Protein AF-A0A7Y2A7B6-F1 (afdb_monomer_lite)

Structure (mmCIF, N/CA/C/O backbone):
data_AF-A0A7Y2A7B6-F1
#
_entry.id   AF-A0A7Y2A7B6-F1
#
loop_
_atom_site.group_PDB
_atom_site.id
_atom_si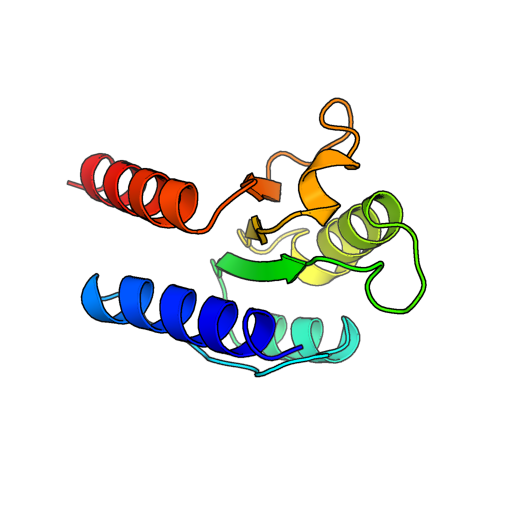te.type_symbol
_atom_site.label_atom_id
_atom_site.label_alt_id
_atom_site.label_comp_id
_atom_site.label_asym_id
_atom_site.label_entity_id
_atom_site.label_seq_id
_atom_site.pdbx_PDB_ins_code
_atom_site.Cartn_x
_atom_site.Cartn_y
_atom_site.Cartn_z
_atom_site.occupancy
_atom_site.B_iso_or_equiv
_atom_site.auth_seq_id
_atom_site.auth_comp_id
_atom_site.auth_asym_id
_atom_site.auth_atom_id
_atom_site.pdbx_PDB_model_num
ATOM 1 N N . ASN A 1 1 ? 10.871 -16.250 3.113 1.00 57.34 1 ASN A N 1
ATOM 2 C CA . ASN A 1 1 ? 9.592 -16.675 2.506 1.00 57.34 1 ASN A CA 1
ATOM 3 C C . ASN A 1 1 ? 8.672 -17.372 3.524 1.00 57.34 1 ASN A C 1
ATOM 5 O O . ASN A 1 1 ? 7.995 -18.316 3.173 1.00 57.34 1 ASN A O 1
ATOM 9 N N . GLU A 1 2 ? 8.613 -16.876 4.765 1.00 39.00 2 GLU A N 1
ATOM 10 C CA . GLU A 1 2 ? 7.596 -17.209 5.792 1.00 39.00 2 GLU A CA 1
ATOM 11 C C . GLU A 1 2 ? 7.290 -15.918 6.577 1.00 39.00 2 GLU A C 1
ATOM 13 O O . GLU A 1 2 ? 6.142 -15.519 6.732 1.00 39.00 2 GLU A O 1
ATOM 18 N N . GLU A 1 3 ? 8.339 -15.150 6.901 1.00 53.44 3 GLU A N 1
ATOM 19 C CA . GLU A 1 3 ? 8.251 -13.783 7.451 1.00 53.44 3 GLU A CA 1
ATOM 20 C C . GLU A 1 3 ? 7.431 -12.806 6.580 1.00 53.44 3 GLU A C 1
ATOM 22 O O . GLU A 1 3 ? 6.834 -11.860 7.086 1.00 53.44 3 GLU A O 1
ATOM 27 N N . HIS A 1 4 ? 7.356 -13.063 5.271 1.00 59.44 4 HIS A N 1
ATOM 28 C CA . HIS A 1 4 ? 6.579 -12.275 4.314 1.00 59.44 4 HIS A CA 1
ATOM 29 C C . HIS A 1 4 ? 5.071 -12.371 4.514 1.00 59.44 4 HIS A C 1
ATOM 31 O O . HIS A 1 4 ? 4.372 -11.357 4.512 1.00 59.44 4 HIS A O 1
ATOM 37 N N . GLU A 1 5 ? 4.578 -13.597 4.667 1.00 60.84 5 GLU A N 1
ATOM 38 C CA . GLU A 1 5 ? 3.149 -13.864 4.804 1.00 60.84 5 GLU A CA 1
ATOM 39 C C . GLU A 1 5 ? 2.673 -13.453 6.196 1.00 60.84 5 GLU A C 1
ATOM 41 O O . GLU A 1 5 ? 1.619 -12.833 6.334 1.00 60.84 5 GLU A O 1
ATOM 46 N N . ILE A 1 6 ? 3.508 -13.676 7.217 1.00 70.19 6 ILE A N 1
ATOM 47 C CA . ILE A 1 6 ? 3.265 -13.180 8.576 1.00 70.19 6 ILE A CA 1
ATOM 48 C C . ILE A 1 6 ? 3.210 -11.649 8.588 1.00 70.19 6 ILE A C 1
ATOM 50 O O . ILE A 1 6 ? 2.333 -11.083 9.237 1.00 70.19 6 ILE A O 1
ATOM 54 N N . GLY A 1 7 ? 4.089 -10.966 7.848 1.00 67.94 7 GLY A N 1
ATOM 55 C CA . GLY A 1 7 ? 4.100 -9.504 7.791 1.00 67.94 7 GLY A CA 1
ATOM 56 C C . GLY A 1 7 ? 2.825 -8.903 7.191 1.00 67.94 7 GLY A C 1
ATOM 57 O O . GLY A 1 7 ? 2.289 -7.934 7.729 1.00 67.94 7 GLY A O 1
ATOM 58 N N . HIS A 1 8 ? 2.296 -9.512 6.126 1.00 68.81 8 HIS A N 1
ATOM 59 C CA . HIS A 1 8 ? 1.006 -9.135 5.531 1.00 68.81 8 HIS A CA 1
ATOM 60 C C . HIS A 1 8 ? -0.165 -9.360 6.488 1.00 68.81 8 HIS A C 1
ATOM 62 O O . HIS A 1 8 ? -0.996 -8.469 6.675 1.00 68.81 8 HIS A O 1
ATOM 68 N N . LEU A 1 9 ? -0.222 -10.539 7.110 1.00 77.44 9 LEU A N 1
ATOM 69 C CA . LEU A 1 9 ? -1.291 -10.891 8.044 1.00 77.44 9 LEU A CA 1
ATOM 70 C C . LEU A 1 9 ? -1.259 -10.014 9.300 1.00 77.44 9 LEU A C 1
ATOM 72 O O . LEU A 1 9 ? -2.310 -9.581 9.765 1.00 77.44 9 LEU A O 1
ATOM 76 N N . TYR A 1 10 ? -0.068 -9.700 9.812 1.00 79.88 10 TYR A N 1
ATOM 77 C CA . TYR A 1 10 ? 0.109 -8.817 10.962 1.00 79.88 10 TYR A CA 1
ATOM 78 C C . TYR A 1 10 ? -0.325 -7.379 10.656 1.00 79.88 10 TYR A C 1
ATOM 80 O O . TYR A 1 10 ? -1.047 -6.779 11.451 1.00 79.88 10 TYR A O 1
ATOM 88 N N . ALA A 1 11 ? 0.050 -6.840 9.490 1.00 79.62 11 ALA A N 1
ATOM 89 C CA . ALA A 1 11 ? -0.397 -5.516 9.057 1.00 79.62 11 ALA A CA 1
ATOM 90 C C . ALA A 1 11 ? -1.929 -5.436 8.976 1.00 79.62 11 ALA A C 1
ATOM 92 O O . ALA A 1 11 ? -2.531 -4.504 9.506 1.00 79.62 11 ALA A O 1
ATOM 93 N N . ASN A 1 12 ? -2.562 -6.440 8.362 1.00 84.19 12 ASN A N 1
ATOM 94 C CA . ASN A 1 12 ? -4.018 -6.517 8.279 1.00 84.19 12 ASN A CA 1
ATOM 95 C C . ASN A 1 12 ? -4.667 -6.631 9.670 1.00 84.19 12 ASN A C 1
ATOM 97 O O . ASN A 1 12 ? -5.605 -5.902 9.984 1.00 84.19 12 ASN A O 1
ATOM 101 N N . TYR A 1 13 ? -4.131 -7.496 10.533 1.00 85.31 13 TYR A N 1
ATOM 102 C CA . TYR A 1 13 ? -4.617 -7.662 11.900 1.00 85.31 13 TYR A CA 1
ATOM 103 C C . TYR A 1 13 ? -4.579 -6.355 12.704 1.00 85.31 13 TYR A C 1
ATOM 105 O O . TYR A 1 13 ? -5.569 -6.017 13.352 1.00 85.31 13 TYR A O 1
ATOM 113 N N . GLU A 1 14 ? -3.482 -5.594 12.655 1.00 82.56 14 GLU A N 1
ATOM 114 C CA . GLU A 1 14 ? -3.395 -4.324 13.386 1.00 82.56 14 GLU A CA 1
ATOM 115 C C . GLU A 1 14 ? -4.388 -3.283 12.848 1.00 82.56 14 GLU A C 1
ATOM 117 O O . GLU A 1 14 ? -5.019 -2.579 13.635 1.00 82.56 14 GLU 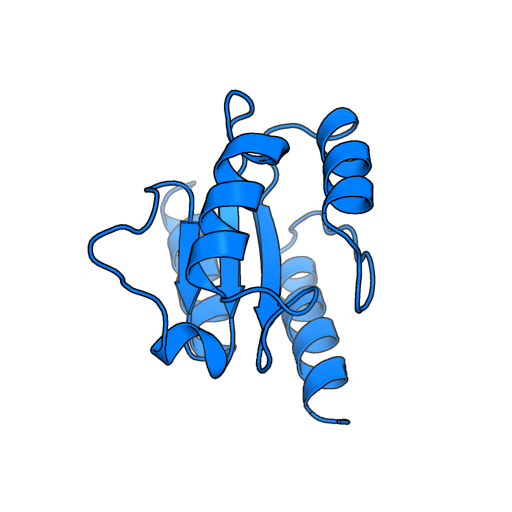A O 1
ATOM 122 N N . LEU A 1 15 ? -4.621 -3.226 11.534 1.00 85.12 15 LEU A N 1
ATOM 123 C CA . LEU A 1 15 ? -5.644 -2.348 10.949 1.00 85.12 15 LEU A CA 1
ATOM 124 C C . LEU A 1 15 ? -7.059 -2.731 11.412 1.00 85.12 15 LEU A C 1
ATOM 126 O O . LEU A 1 15 ? -7.807 -1.870 11.882 1.00 85.12 15 LEU A O 1
ATOM 130 N N . LEU A 1 16 ? -7.399 -4.021 11.362 1.00 85.94 16 LEU A N 1
ATOM 131 C CA . LEU A 1 16 ? -8.687 -4.544 11.833 1.00 85.94 16 LEU A CA 1
ATOM 132 C C . LEU A 1 16 ? -8.903 -4.264 13.322 1.00 85.94 16 LEU A C 1
ATOM 134 O O . LEU A 1 16 ? -9.961 -3.786 13.728 1.00 85.94 16 LEU A O 1
ATOM 138 N N . LYS A 1 17 ? -7.882 -4.500 14.148 1.00 83.81 17 LYS A N 1
ATOM 139 C CA . LYS A 1 17 ? -7.898 -4.209 15.590 1.00 83.81 17 LYS A CA 1
ATOM 140 C C . LYS A 1 17 ? -8.123 -2.725 15.877 1.00 83.81 17 LYS A C 1
ATOM 142 O O . LYS A 1 17 ? -8.702 -2.370 16.902 1.00 83.81 17 LYS A O 1
ATOM 147 N N . GLN A 1 18 ? -7.682 -1.850 14.979 1.00 81.62 18 GLN A N 1
ATOM 148 C CA . GLN A 1 18 ? -7.911 -0.412 15.063 1.00 81.62 18 GLN A CA 1
ATOM 149 C C . GLN A 1 18 ? -9.275 0.011 14.483 1.00 81.62 18 GLN A C 1
ATOM 151 O O . GLN A 1 18 ? -9.625 1.186 14.595 1.00 81.62 18 GLN A O 1
ATOM 156 N N . GLY A 1 19 ? -10.078 -0.912 13.954 1.00 83.31 19 GLY A N 1
ATOM 157 C CA . GLY A 1 19 ? -11.426 -0.647 13.449 1.00 83.31 19 GLY A CA 1
ATOM 158 C C . GLY A 1 19 ? -11.467 -0.097 12.025 1.00 83.31 19 GLY A C 1
ATOM 159 O O . GLY A 1 19 ? -12.482 0.479 11.643 1.00 83.31 19 GLY A O 1
ATOM 160 N N . TYR A 1 20 ? -10.382 -0.239 11.257 1.00 84.81 20 TYR A N 1
ATOM 161 C CA . TYR A 1 20 ? -10.410 0.034 9.820 1.00 84.81 20 TYR A CA 1
ATOM 162 C C . TYR A 1 20 ? -11.127 -1.101 9.086 1.00 84.81 20 TYR A C 1
ATOM 164 O O . TYR A 1 20 ? -10.953 -2.270 9.433 1.00 84.81 20 TYR A O 1
ATOM 172 N N . ASP A 1 21 ? -11.900 -0.751 8.059 1.00 84.69 21 ASP A N 1
ATOM 173 C CA . ASP A 1 21 ? -12.444 -1.720 7.110 1.00 84.69 21 ASP A CA 1
ATOM 174 C C . ASP A 1 21 ? -11.333 -2.122 6.132 1.00 84.69 21 ASP A C 1
ATOM 176 O O . ASP A 1 21 ? -10.780 -1.271 5.428 1.00 84.69 21 ASP A O 1
ATOM 180 N N . THR A 1 22 ? -10.933 -3.394 6.152 1.00 87.94 22 THR A N 1
ATOM 181 C CA . THR A 1 22 ? -9.814 -3.893 5.350 1.00 87.94 22 THR A CA 1
ATOM 182 C C . THR A 1 22 ? -10.271 -4.965 4.373 1.00 87.94 22 THR A C 1
ATOM 184 O O . THR A 1 22 ? -10.982 -5.909 4.716 1.00 87.94 22 THR A O 1
ATOM 187 N N . LEU A 1 23 ? -9.784 -4.859 3.136 1.00 87.06 23 LEU A N 1
ATOM 188 C CA . LEU A 1 23 ? -9.921 -5.898 2.126 1.00 87.06 23 LEU A CA 1
ATOM 189 C C . LEU A 1 23 ? -8.558 -6.551 1.894 1.00 87.06 23 LEU A C 1
ATOM 191 O O . LEU A 1 23 ? -7.666 -5.966 1.281 1.00 87.06 23 LEU A O 1
ATOM 195 N N . TYR A 1 24 ? -8.390 -7.776 2.390 1.00 85.94 24 TYR A N 1
ATOM 196 C CA . TYR A 1 24 ? -7.162 -8.535 2.171 1.00 85.94 24 TYR A CA 1
ATOM 197 C C . TYR A 1 24 ? -7.170 -9.191 0.794 1.00 85.94 24 TYR A C 1
ATOM 199 O O . TYR A 1 24 ? -7.922 -10.132 0.551 1.00 85.94 24 TYR A O 1
ATOM 207 N N . LEU A 1 25 ? -6.314 -8.699 -0.100 1.00 84.81 25 LEU A N 1
ATOM 208 C CA . LEU A 1 25 ? -6.232 -9.191 -1.476 1.00 84.81 25 LEU A CA 1
ATOM 209 C C . LEU A 1 25 ? -5.271 -10.378 -1.640 1.00 84.81 25 LEU A C 1
ATOM 211 O O . LEU A 1 25 ? -5.305 -11.036 -2.674 1.00 84.81 25 LEU A O 1
ATOM 215 N N . GLY A 1 26 ? -4.444 -10.678 -0.634 1.00 81.75 26 GLY A N 1
ATOM 216 C CA . GLY A 1 26 ? -3.414 -11.713 -0.716 1.00 81.75 26 GLY A CA 1
ATOM 217 C C . GLY A 1 26 ? -2.105 -11.229 -1.346 1.00 81.75 26 GLY A C 1
ATOM 218 O O . GLY A 1 26 ? -1.845 -10.031 -1.467 1.00 81.75 26 GLY A O 1
ATOM 219 N N . ASN A 1 27 ? -1.262 -12.187 -1.732 1.00 79.94 27 ASN A N 1
ATOM 220 C CA . ASN A 1 27 ? 0.075 -11.935 -2.266 1.00 79.94 27 ASN A CA 1
ATOM 221 C C . ASN A 1 27 ? 0.084 -11.882 -3.801 1.00 79.94 27 ASN A C 1
ATOM 223 O O . ASN A 1 27 ? -0.714 -12.543 -4.461 1.00 79.94 27 ASN A O 1
ATOM 227 N N . ASN A 1 28 ? 1.064 -11.165 -4.363 1.00 79.88 28 ASN A N 1
ATOM 228 C CA . ASN A 1 28 ? 1.363 -11.143 -5.801 1.00 79.88 28 ASN A CA 1
ATOM 229 C C . ASN A 1 28 ? 0.192 -10.679 -6.693 1.00 79.88 28 ASN A C 1
ATOM 231 O O . ASN A 1 28 ? -0.051 -11.227 -7.770 1.00 79.88 28 ASN A O 1
ATOM 235 N N . ILE A 1 29 ? -0.549 -9.671 -6.227 1.00 84.75 29 ILE A N 1
ATOM 236 C CA . ILE A 1 29 ? -1.664 -9.091 -6.975 1.00 84.75 29 ILE A CA 1
ATOM 237 C C . ILE A 1 29 ? -1.122 -8.109 -8.014 1.00 84.75 29 ILE A C 1
ATOM 239 O O . ILE A 1 29 ? -0.461 -7.143 -7.631 1.00 84.75 29 ILE A O 1
ATOM 243 N N . PRO A 1 30 ? -1.402 -8.321 -9.313 1.00 86.75 30 PRO A N 1
ATOM 244 C CA . PRO A 1 30 ? -0.915 -7.430 -10.352 1.00 86.75 30 PRO A CA 1
ATOM 245 C C . PRO A 1 30 ? -1.640 -6.080 -10.308 1.00 86.75 30 PRO A C 1
ATOM 247 O O . PRO A 1 30 ? -2.820 -6.009 -9.940 1.00 86.75 30 PRO A O 1
ATOM 250 N N . LEU A 1 31 ? -0.992 -5.021 -10.793 1.00 87.50 31 LEU A N 1
ATOM 251 C CA . LEU A 1 31 ? -1.535 -3.657 -10.882 1.00 87.50 31 LEU A CA 1
ATOM 252 C C . LEU A 1 31 ? -2.916 -3.614 -11.547 1.00 87.50 31 LEU A C 1
ATOM 254 O O . LEU A 1 31 ? -3.825 -2.928 -11.079 1.00 87.50 31 LEU A O 1
ATOM 258 N N . LYS A 1 32 ? -3.121 -4.419 -12.597 1.00 85.19 32 LYS A N 1
ATOM 259 C CA . LYS A 1 32 ? -4.418 -4.537 -13.282 1.00 85.19 32 LYS A CA 1
ATOM 260 C C . LYS A 1 32 ? -5.542 -5.005 -12.347 1.00 85.19 32 LYS A C 1
ATOM 262 O O . LYS A 1 32 ? -6.676 -4.555 -12.492 1.00 85.19 32 LYS A O 1
ATOM 267 N N . GLY A 1 33 ? -5.239 -5.901 -11.407 1.00 84.94 33 GLY A N 1
ATOM 268 C CA . GLY A 1 33 ? -6.187 -6.354 -10.389 1.00 84.94 33 GLY A CA 1
ATOM 269 C C . GLY A 1 33 ? -6.509 -5.247 -9.388 1.00 84.94 33 GLY A C 1
ATOM 270 O O . GLY A 1 33 ? -7.678 -5.000 -9.099 1.00 84.94 33 GLY A O 1
ATOM 271 N N . LEU A 1 34 ? -5.488 -4.511 -8.939 1.00 87.25 34 LEU A N 1
ATOM 272 C CA . LEU A 1 34 ? -5.652 -3.376 -8.022 1.00 87.25 34 LEU A CA 1
ATOM 273 C C . LEU A 1 34 ? -6.497 -2.257 -8.638 1.00 87.25 34 LEU A C 1
ATOM 275 O O . LEU A 1 34 ? -7.347 -1.683 -7.962 1.00 87.25 34 LEU A O 1
ATOM 279 N N . LYS A 1 35 ? -6.347 -2.009 -9.941 1.00 84.94 35 LYS A N 1
ATOM 280 C CA . LYS A 1 35 ? -7.187 -1.066 -10.687 1.00 84.94 35 LYS A CA 1
ATOM 281 C C . LYS A 1 35 ? -8.667 -1.449 -10.676 1.00 84.94 35 LYS A C 1
ATOM 283 O O . LYS A 1 35 ? -9.524 -0.576 -10.610 1.00 84.94 35 LYS A O 1
ATOM 288 N N . HIS A 1 36 ? -8.989 -2.740 -10.727 1.00 84.69 36 HIS A N 1
ATOM 289 C CA . HIS A 1 36 ? -10.381 -3.180 -10.641 1.00 84.69 36 HIS A CA 1
ATOM 290 C C . HIS A 1 36 ? -10.966 -2.943 -9.245 1.00 84.69 36 HIS A C 1
ATOM 292 O O . HIS A 1 36 ? -12.078 -2.436 -9.130 1.00 84.69 36 HIS A O 1
ATOM 298 N N . VAL A 1 37 ? -10.193 -3.237 -8.194 1.00 84.88 37 VAL A N 1
ATOM 299 C CA . VAL A 1 37 ? -10.582 -2.954 -6.802 1.00 84.88 37 VAL A CA 1
ATOM 300 C C . VAL A 1 37 ? -10.803 -1.457 -6.612 1.00 84.88 37 VAL A C 1
ATOM 302 O O . VAL A 1 37 ? -11.840 -1.043 -6.106 1.00 84.88 37 VAL A O 1
ATOM 305 N N . GLN A 1 38 ? -9.879 -0.638 -7.109 1.00 84.00 38 GLN A N 1
ATOM 306 C CA . GLN A 1 38 ? -9.994 0.814 -7.082 1.00 84.00 38 GLN A CA 1
ATOM 307 C C . GLN A 1 38 ? -11.324 1.299 -7.676 1.00 84.00 38 GLN A C 1
ATOM 309 O O . GLN A 1 38 ? -11.958 2.177 -7.111 1.00 84.00 38 GLN A O 1
ATOM 314 N N . GLN A 1 39 ? -11.794 0.736 -8.789 1.00 82.44 39 GLN A N 1
ATOM 315 C CA . GLN A 1 39 ? -13.055 1.170 -9.406 1.00 82.44 39 GLN A CA 1
ATOM 316 C C . GLN A 1 39 ? -14.294 0.935 -8.529 1.00 82.44 39 GLN A C 1
ATOM 318 O O . GLN A 1 39 ? -15.339 1.518 -8.804 1.00 82.44 39 GLN A O 1
ATOM 323 N N . GLN A 1 40 ? -14.200 0.064 -7.523 1.00 82.62 40 GLN A N 1
ATOM 324 C CA . GLN A 1 40 ? -15.297 -0.260 -6.610 1.00 82.62 40 GLN A CA 1
ATOM 325 C C . GLN A 1 40 ? -15.194 0.481 -5.265 1.00 82.62 40 GLN A C 1
ATOM 327 O O . GLN A 1 40 ? -16.161 0.484 -4.506 1.00 82.62 40 GLN A O 1
ATOM 332 N N . HIS A 1 41 ? -14.051 1.115 -4.971 1.00 80.19 41 HIS A N 1
ATOM 333 C CA . HIS A 1 41 ? -13.766 1.752 -3.683 1.00 80.19 41 HIS A CA 1
ATOM 334 C C . HIS A 1 41 ? -13.096 3.123 -3.872 1.00 80.19 41 HIS A C 1
ATOM 336 O O . HIS A 1 41 ? -12.118 3.260 -4.605 1.00 80.19 41 HIS A O 1
ATOM 342 N N . HIS A 1 42 ? -13.613 4.155 -3.205 1.00 75.19 42 HIS A N 1
ATOM 343 C CA . HIS A 1 42 ? -13.030 5.504 -3.210 1.00 75.19 42 HIS A CA 1
ATOM 344 C C . HIS A 1 42 ? -12.305 5.781 -1.886 1.00 75.19 42 HIS A C 1
ATOM 346 O O . HIS A 1 42 ? -12.570 5.095 -0.898 1.00 75.19 42 HIS A O 1
ATOM 352 N N . ASP A 1 43 ? -11.383 6.750 -1.872 1.00 80.50 43 ASP A N 1
ATOM 353 C CA . ASP A 1 43 ? -10.626 7.168 -0.678 1.00 80.50 43 ASP A CA 1
ATOM 354 C C . ASP A 1 43 ? -9.936 5.998 0.052 1.00 80.50 43 ASP A C 1
ATOM 356 O O . ASP A 1 43 ? -9.954 5.875 1.278 1.00 80.50 43 ASP A O 1
ATOM 360 N N . THR A 1 44 ? -9.340 5.089 -0.721 1.00 86.12 44 THR A N 1
ATOM 361 C CA . THR A 1 44 ? -8.751 3.844 -0.215 1.00 86.12 44 THR A CA 1
ATOM 362 C C . THR A 1 44 ? -7.234 3.955 -0.071 1.00 86.12 44 THR A C 1
ATOM 364 O O . THR A 1 44 ? -6.532 4.456 -0.954 1.00 86.12 44 THR A O 1
ATOM 367 N N . VAL A 1 45 ? -6.703 3.428 1.035 1.00 89.19 45 VAL A N 1
ATOM 368 C CA . VAL A 1 45 ? -5.258 3.281 1.249 1.00 89.19 45 VAL A CA 1
ATOM 369 C C . VAL A 1 45 ? -4.831 1.869 0.856 1.00 89.19 45 VAL A C 1
ATOM 371 O O . VAL A 1 45 ? -5.220 0.890 1.489 1.00 89.19 45 VAL A O 1
ATOM 374 N N . PHE A 1 46 ? -3.999 1.763 -0.174 1.00 90.75 46 PHE A N 1
ATOM 375 C CA . PHE A 1 46 ? -3.378 0.511 -0.591 1.00 90.75 46 PHE A CA 1
ATOM 376 C C . PHE A 1 46 ? -2.108 0.282 0.214 1.00 90.75 46 PHE A C 1
ATOM 378 O O . PHE A 1 46 ? -1.219 1.129 0.221 1.00 90.75 46 PHE A O 1
ATOM 385 N N . ILE A 1 47 ? -2.001 -0.869 0.871 1.00 89.12 47 ILE A N 1
ATOM 386 C CA . ILE A 1 47 ? -0.832 -1.226 1.678 1.00 89.12 47 ILE A CA 1
ATOM 387 C C . ILE A 1 47 ? -0.157 -2.433 1.035 1.00 89.12 47 ILE A C 1
ATOM 389 O O . ILE A 1 47 ? -0.804 -3.451 0.799 1.00 89.12 47 ILE A O 1
ATOM 393 N N . SER A 1 48 ? 1.141 -2.323 0.748 1.00 88.06 48 SER A N 1
ATOM 394 C CA . SER A 1 48 ? 1.920 -3.404 0.142 1.00 88.06 48 SER A CA 1
ATOM 395 C C . SER A 1 48 ? 3.247 -3.602 0.863 1.00 88.06 48 SER A C 1
ATOM 397 O O . SER A 1 48 ? 3.999 -2.651 1.076 1.00 88.06 48 SER A O 1
ATOM 399 N N . TYR A 1 49 ? 3.542 -4.851 1.228 1.00 86.25 49 TYR A N 1
ATOM 400 C CA . TYR A 1 49 ? 4.832 -5.230 1.801 1.00 86.25 49 TYR A CA 1
ATOM 401 C C . TYR A 1 49 ? 5.765 -5.755 0.704 1.00 86.25 49 TYR A C 1
ATOM 403 O O . TYR A 1 49 ? 5.494 -6.798 0.104 1.00 86.25 49 TYR A O 1
ATOM 411 N N . ILE A 1 50 ? 6.868 -5.052 0.461 1.00 84.12 50 ILE A N 1
ATOM 412 C CA . ILE A 1 50 ? 7.777 -5.260 -0.663 1.00 84.12 50 ILE A CA 1
ATOM 413 C C . ILE A 1 50 ? 9.196 -5.541 -0.151 1.00 84.12 50 ILE A C 1
ATOM 415 O O . ILE A 1 50 ? 9.805 -4.736 0.555 1.00 84.12 50 ILE A O 1
ATOM 419 N N . THR A 1 51 ? 9.764 -6.673 -0.564 1.00 82.25 51 THR A N 1
ATOM 420 C CA . THR A 1 51 ? 11.192 -7.008 -0.346 1.00 82.25 51 THR A CA 1
ATOM 421 C C . THR A 1 51 ? 11.951 -7.307 -1.629 1.00 82.25 51 THR A C 1
ATOM 423 O O . THR A 1 51 ? 13.177 -7.343 -1.622 1.00 82.25 51 THR A O 1
ATOM 426 N N . MET A 1 52 ? 11.237 -7.492 -2.735 1.00 85.06 52 MET A N 1
ATOM 427 C CA . MET A 1 52 ? 11.785 -7.715 -4.065 1.00 85.06 52 MET A CA 1
ATOM 428 C C . MET A 1 52 ? 11.050 -6.824 -5.056 1.00 85.06 52 MET A C 1
ATOM 430 O O . MET A 1 52 ? 9.978 -6.308 -4.749 1.00 85.06 52 MET A O 1
ATOM 434 N N . ASP A 1 53 ? 11.640 -6.642 -6.231 1.00 85.19 53 ASP A N 1
ATOM 435 C CA . ASP A 1 53 ? 11.053 -5.835 -7.295 1.00 85.19 53 ASP A CA 1
ATOM 436 C C . ASP A 1 53 ? 9.697 -6.425 -7.741 1.00 85.19 53 ASP A C 1
ATOM 438 O O . ASP A 1 53 ? 9.649 -7.574 -8.202 1.00 85.19 53 ASP A O 1
ATOM 442 N N . PRO A 1 54 ? 8.581 -5.691 -7.555 1.00 82.81 54 PRO A N 1
ATOM 443 C CA . PRO A 1 54 ? 7.255 -6.162 -7.939 1.00 82.81 54 PRO A CA 1
ATOM 444 C C . PRO A 1 54 ? 7.158 -6.237 -9.462 1.00 82.81 54 PRO A C 1
ATOM 446 O O . PRO A 1 54 ? 7.726 -5.405 -10.157 1.00 82.81 54 PRO A O 1
ATOM 449 N N . GLU A 1 55 ? 6.463 -7.245 -9.991 1.00 83.19 55 GLU A N 1
AT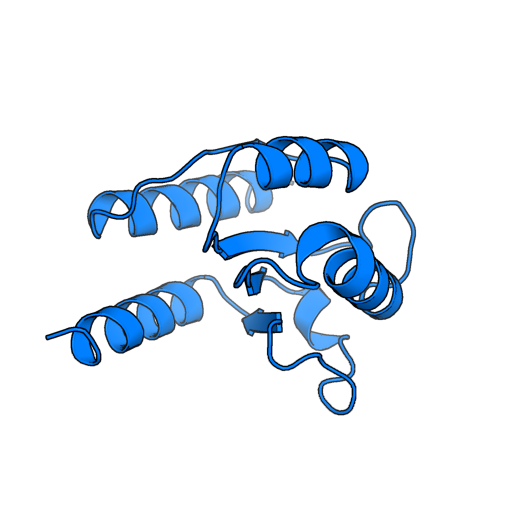OM 450 C CA . GLU A 1 55 ? 6.270 -7.444 -11.442 1.00 83.19 55 GLU A CA 1
ATOM 451 C C . GLU A 1 55 ? 7.567 -7.418 -12.289 1.00 83.19 55 GLU A C 1
ATOM 453 O O . GLU A 1 55 ? 7.525 -7.210 -13.499 1.00 83.19 55 GLU A O 1
ATOM 458 N N . GLY A 1 56 ? 8.736 -7.649 -11.675 1.00 84.12 56 GLY A N 1
ATOM 459 C CA . GLY A 1 56 ? 10.032 -7.594 -12.359 1.00 84.12 56 GLY A CA 1
ATOM 460 C C . GLY A 1 56 ? 10.465 -6.189 -12.797 1.00 84.12 56 GLY A C 1
ATOM 461 O O . GLY A 1 56 ? 11.407 -6.069 -13.580 1.00 84.12 56 GLY A O 1
ATOM 462 N N . MET A 1 57 ? 9.804 -5.136 -12.310 1.00 87.62 57 MET A N 1
ATOM 463 C CA . MET A 1 57 ? 10.147 -3.740 -12.582 1.00 87.62 57 MET A CA 1
ATOM 464 C C . MET A 1 57 ? 10.787 -3.080 -11.360 1.00 87.62 57 MET A C 1
ATOM 466 O O . MET A 1 57 ? 10.483 -3.429 -10.221 1.00 87.62 57 MET A O 1
ATOM 470 N N . HIS A 1 58 ? 11.658 -2.096 -11.595 1.00 89.62 58 HIS A N 1
ATOM 471 C CA . HIS A 1 58 ? 12.270 -1.343 -10.505 1.00 89.62 58 HIS A CA 1
ATOM 472 C C . HIS A 1 58 ? 11.196 -0.663 -9.647 1.00 89.62 58 HIS A C 1
ATOM 474 O O . HIS A 1 58 ? 10.205 -0.143 -10.168 1.00 89.62 58 HIS A O 1
ATOM 480 N N . ILE A 1 59 ? 11.412 -0.631 -8.332 1.00 89.12 59 ILE A N 1
ATOM 481 C CA . ILE A 1 59 ? 10.434 -0.111 -7.372 1.00 89.12 59 ILE A CA 1
ATOM 482 C C . ILE A 1 59 ? 9.962 1.321 -7.681 1.00 89.12 59 ILE A C 1
ATOM 484 O O . ILE A 1 59 ? 8.772 1.611 -7.567 1.00 89.12 59 ILE A O 1
ATOM 488 N N . ASP A 1 60 ? 10.849 2.202 -8.147 1.00 90.06 60 ASP A N 1
ATOM 489 C CA . ASP A 1 60 ? 10.472 3.576 -8.515 1.00 90.06 60 ASP A CA 1
ATOM 490 C C . ASP A 1 60 ? 9.534 3.622 -9.729 1.00 90.06 60 ASP A C 1
ATOM 492 O O . ASP A 1 60 ? 8.614 4.442 -9.790 1.00 90.06 60 ASP A O 1
ATOM 496 N N . ASP A 1 61 ? 9.743 2.736 -10.704 1.00 90.69 61 ASP A N 1
ATOM 497 C CA . ASP A 1 61 ? 8.888 2.651 -11.887 1.00 90.69 61 ASP A CA 1
ATOM 498 C C . ASP A 1 61 ? 7.526 2.056 -11.522 1.00 90.69 61 ASP A C 1
ATOM 500 O O . ASP A 1 61 ? 6.494 2.489 -12.047 1.00 90.69 61 ASP A O 1
ATOM 504 N N . TYR A 1 62 ? 7.508 1.107 -10.580 1.00 91.25 62 TYR A N 1
ATOM 505 C CA . TYR A 1 62 ? 6.274 0.557 -10.028 1.00 91.25 62 TYR A CA 1
ATOM 506 C C . TYR A 1 62 ? 5.455 1.656 -9.356 1.00 91.25 62 TYR A C 1
ATOM 508 O O . TYR A 1 62 ? 4.271 1.802 -9.651 1.00 91.25 62 TYR A O 1
ATOM 516 N N . ILE A 1 63 ? 6.087 2.484 -8.520 1.00 90.75 63 ILE A N 1
ATOM 517 C CA . ILE A 1 63 ? 5.426 3.603 -7.837 1.00 90.75 63 ILE A CA 1
ATOM 518 C C . ILE A 1 63 ? 4.829 4.588 -8.841 1.00 90.75 63 ILE A C 1
ATOM 520 O O . ILE A 1 63 ? 3.668 4.966 -8.705 1.00 90.75 63 ILE A O 1
ATOM 524 N N . LYS A 1 64 ? 5.584 4.976 -9.875 1.00 90.12 64 LYS A N 1
ATOM 525 C CA . LYS A 1 64 ? 5.085 5.882 -10.924 1.00 90.12 64 LYS A CA 1
ATOM 526 C C . LYS A 1 64 ? 3.887 5.296 -11.665 1.00 90.12 64 LYS A C 1
ATOM 528 O O . LYS A 1 64 ? 2.936 6.015 -11.968 1.00 90.12 64 LYS A O 1
ATOM 533 N N . THR A 1 65 ? 3.933 4.001 -11.966 1.00 90.62 65 THR A N 1
ATOM 534 C CA . THR A 1 65 ? 2.843 3.308 -12.663 1.00 90.62 65 THR A CA 1
ATOM 535 C C . THR A 1 65 ? 1.614 3.203 -11.768 1.00 90.62 65 THR A C 1
ATOM 537 O O . THR A 1 65 ? 0.510 3.522 -12.205 1.00 90.62 65 THR A O 1
ATOM 540 N N . PHE A 1 66 ? 1.803 2.848 -10.497 1.00 90.94 66 PHE A N 1
ATOM 541 C CA . PHE A 1 66 ? 0.740 2.795 -9.501 1.00 90.94 66 PHE A CA 1
ATOM 542 C C . PHE A 1 66 ? 0.064 4.158 -9.335 1.00 90.94 66 PHE A C 1
ATOM 544 O O . PHE A 1 66 ? -1.161 4.257 -9.403 1.00 90.94 66 PHE A O 1
ATOM 551 N N . ASP A 1 67 ? 0.849 5.221 -9.155 1.00 88.75 67 ASP A N 1
ATOM 552 C CA . ASP A 1 67 ? 0.316 6.567 -8.956 1.00 88.75 67 ASP A CA 1
ATOM 553 C C . ASP A 1 67 ? -0.520 7.016 -10.165 1.00 88.75 67 ASP A C 1
ATOM 555 O O . ASP A 1 67 ? -1.667 7.447 -10.030 1.00 88.75 67 ASP A O 1
ATOM 559 N N . LYS A 1 68 ? 0.002 6.794 -11.374 1.00 88.12 68 LYS A N 1
ATOM 560 C CA . LYS A 1 68 ? -0.687 7.123 -12.624 1.00 88.12 68 LYS A CA 1
ATOM 561 C C . LYS A 1 68 ? -1.967 6.313 -12.846 1.00 88.12 68 LYS A C 1
ATOM 563 O O . LYS A 1 68 ? -2.938 6.848 -13.375 1.00 88.12 68 LYS A O 1
ATOM 568 N N . GLU A 1 69 ? -1.968 5.022 -12.525 1.00 86.56 69 GLU A N 1
ATOM 569 C CA . GLU A 1 69 ? -3.075 4.128 -12.884 1.00 86.56 69 GLU A CA 1
ATOM 570 C C . GLU A 1 69 ? -4.144 3.958 -11.803 1.00 86.56 69 GLU A C 1
ATOM 572 O O . GLU A 1 69 ? -5.276 3.605 -12.146 1.00 86.56 69 GLU A O 1
ATOM 577 N N . ILE A 1 70 ? -3.796 4.168 -10.530 1.00 86.06 70 ILE A N 1
ATOM 578 C CA . ILE A 1 70 ? -4.633 3.814 -9.371 1.00 86.06 70 ILE A CA 1
ATOM 579 C C . ILE A 1 70 ? -4.894 5.026 -8.465 1.00 86.06 70 ILE A C 1
ATOM 581 O O . ILE A 1 70 ? -5.983 5.144 -7.894 1.00 86.06 70 ILE A O 1
ATOM 585 N N . VAL A 1 71 ? -3.923 5.932 -8.320 1.00 81.50 71 VAL A N 1
ATOM 586 C CA . VAL A 1 71 ? -4.051 7.091 -7.421 1.00 81.50 71 VAL A CA 1
ATOM 587 C C . VAL A 1 71 ? -4.677 8.296 -8.109 1.00 81.50 71 VAL A C 1
ATOM 589 O O . VAL A 1 71 ? -5.546 8.941 -7.514 1.00 81.50 71 VAL A O 1
ATOM 592 N N . GLN A 1 72 ? -4.248 8.618 -9.335 1.00 71.69 72 GLN A N 1
ATOM 593 C CA . GLN A 1 72 ? -4.691 9.829 -10.024 1.00 71.69 72 GLN A CA 1
ATOM 594 C C . GLN A 1 72 ? -6.225 9.936 -10.044 1.00 71.69 72 GLN A C 1
ATOM 596 O O . GLN A 1 72 ? -6.913 9.153 -10.696 1.00 71.69 72 GLN A O 1
ATOM 601 N N . ASN A 1 73 ? -6.717 10.987 -9.374 1.00 61.56 73 ASN A N 1
ATOM 602 C CA . ASN A 1 73 ? -8.099 11.489 -9.323 1.00 61.56 73 ASN A CA 1
ATOM 603 C C . ASN A 1 73 ? -9.054 10.913 -8.265 1.00 61.56 73 ASN A C 1
ATOM 605 O O . ASN A 1 73 ? -10.181 11.396 -8.207 1.00 61.56 73 ASN A O 1
ATOM 609 N N . ASN A 1 74 ? -8.637 9.977 -7.400 1.00 67.62 74 ASN A N 1
ATOM 610 C CA . ASN A 1 74 ? -9.596 9.261 -6.533 1.00 67.62 74 ASN A CA 1
ATOM 611 C C . ASN A 1 74 ? -9.304 9.319 -5.022 1.00 67.62 74 ASN A C 1
ATOM 613 O O . ASN A 1 74 ? -9.851 8.516 -4.273 1.00 67.62 74 ASN A O 1
ATOM 617 N N . GLY A 1 75 ? -8.426 10.227 -4.574 1.00 75.06 75 GLY A N 1
ATOM 618 C CA . GLY A 1 75 ? -8.105 10.394 -3.145 1.00 75.06 75 GLY A CA 1
ATOM 619 C C . GLY A 1 75 ? -7.324 9.228 -2.521 1.00 75.06 75 GLY A C 1
ATOM 620 O O . GLY A 1 75 ? -7.036 9.239 -1.327 1.00 75.06 75 GLY A O 1
ATOM 621 N N . ASN A 1 76 ? -6.953 8.232 -3.328 1.00 86.31 76 ASN A N 1
ATOM 622 C CA . ASN A 1 76 ? -6.264 7.036 -2.866 1.00 86.31 76 ASN A CA 1
ATOM 623 C C . ASN A 1 76 ? -4.825 7.334 -2.437 1.00 86.31 76 ASN A C 1
ATOM 625 O O . ASN A 1 76 ? -4.179 8.257 -2.934 1.00 86.31 76 ASN A O 1
ATOM 629 N N . ALA A 1 77 ? -4.294 6.491 -1.560 1.00 89.69 77 ALA A N 1
ATOM 630 C CA . ALA A 1 77 ? -2.898 6.542 -1.143 1.00 89.69 77 ALA A CA 1
ATOM 631 C C . ALA A 1 77 ? -2.240 5.168 -1.274 1.00 89.69 77 ALA A C 1
ATOM 633 O O . ALA A 1 77 ? -2.912 4.140 -1.196 1.00 89.69 77 ALA A O 1
ATOM 634 N N . LEU A 1 78 ? -0.919 5.150 -1.436 1.00 91.00 78 LEU A N 1
ATOM 635 C CA . LEU A 1 78 ? -0.117 3.927 -1.438 1.00 91.00 78 LEU A CA 1
ATOM 636 C C . LEU A 1 78 ? 0.866 3.953 -0.274 1.00 91.00 78 LEU A C 1
ATOM 638 O O . LEU A 1 78 ? 1.702 4.848 -0.194 1.00 91.00 78 LEU A O 1
ATOM 642 N N . TRP A 1 79 ? 0.814 2.962 0.607 1.00 91.56 79 TRP A N 1
ATOM 643 C CA . TRP A 1 79 ? 1.807 2.758 1.655 1.00 91.56 79 TRP A CA 1
ATOM 644 C C . TRP A 1 79 ? 2.632 1.515 1.340 1.00 91.56 79 TRP A C 1
ATOM 646 O O . TRP A 1 79 ? 2.123 0.393 1.296 1.00 91.56 79 TRP A O 1
ATOM 656 N N . LEU A 1 80 ? 3.922 1.725 1.119 1.00 90.69 80 LEU A N 1
ATOM 657 C CA . LEU A 1 80 ? 4.894 0.671 0.882 1.00 90.69 80 LEU A CA 1
ATOM 658 C C . LEU A 1 80 ? 5.645 0.373 2.166 1.00 90.69 80 LEU A C 1
ATOM 660 O O . LEU A 1 80 ? 6.126 1.289 2.827 1.00 90.69 80 LEU A O 1
ATOM 664 N N . ILE A 1 81 ? 5.760 -0.903 2.508 1.00 89.12 81 ILE A N 1
ATOM 665 C CA . ILE A 1 81 ? 6.410 -1.367 3.733 1.00 89.12 81 ILE A CA 1
ATOM 666 C C . ILE A 1 81 ? 7.470 -2.402 3.369 1.00 89.12 81 ILE A C 1
ATOM 668 O O . ILE A 1 81 ? 7.251 -3.212 2.476 1.00 89.12 81 ILE A O 1
ATOM 672 N N . GLY A 1 82 ? 8.593 -2.432 4.079 1.00 85.06 82 GLY A N 1
ATOM 673 C CA . GLY A 1 82 ? 9.557 -3.533 4.006 1.00 85.06 82 GLY A CA 1
ATOM 674 C C . GLY A 1 82 ? 10.895 -3.146 3.389 1.00 85.06 82 GLY A C 1
ATOM 675 O O . GLY A 1 82 ? 11.116 -2.013 2.984 1.00 85.06 82 GLY A O 1
ATOM 676 N N . GLN A 1 83 ? 11.824 -4.100 3.334 1.00 83.44 83 GLN A N 1
ATOM 677 C CA . GLN A 1 83 ? 13.244 -3.822 3.083 1.00 83.44 83 GLN A CA 1
ATOM 678 C C . GLN A 1 83 ? 13.519 -3.072 1.769 1.00 83.44 83 GLN A C 1
ATOM 680 O O . GLN A 1 83 ? 14.438 -2.250 1.709 1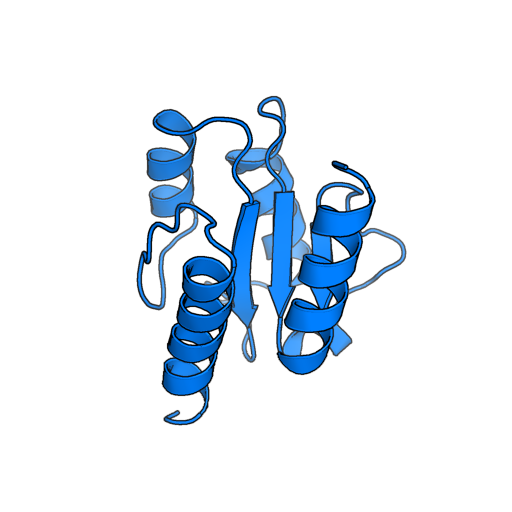.00 83.44 83 GLN A O 1
ATOM 685 N N . LYS A 1 84 ? 12.727 -3.325 0.719 1.00 86.12 84 LYS A N 1
ATOM 686 C CA . LYS A 1 84 ? 12.940 -2.720 -0.602 1.00 86.12 84 LYS A CA 1
ATOM 687 C C . LYS A 1 84 ? 12.657 -1.214 -0.607 1.00 86.12 84 LYS A C 1
ATOM 689 O O . LYS A 1 84 ? 13.169 -0.516 -1.477 1.00 86.12 84 LYS A O 1
ATOM 694 N N . THR A 1 85 ? 11.924 -0.693 0.383 1.00 86.38 85 THR A N 1
ATOM 695 C CA . THR A 1 85 ? 11.638 0.746 0.481 1.00 86.38 85 THR A CA 1
ATOM 696 C C . THR A 1 85 ? 12.883 1.595 0.718 1.00 86.38 85 THR A C 1
ATOM 698 O O . THR A 1 85 ? 12.917 2.749 0.307 1.00 86.38 85 THR A O 1
ATOM 701 N N . SER A 1 86 ? 13.945 1.007 1.276 1.00 84.69 86 SER A N 1
ATOM 702 C CA . SER A 1 86 ? 15.251 1.662 1.437 1.00 84.69 86 SER A CA 1
ATOM 703 C C . SER A 1 86 ? 15.934 2.037 0.113 1.00 84.69 86 SER A C 1
ATOM 705 O O . SER A 1 86 ? 16.862 2.842 0.115 1.00 84.69 86 SER A O 1
ATOM 707 N N . GLN A 1 87 ? 15.489 1.459 -1.009 1.00 84.94 87 GLN A N 1
ATOM 708 C CA . GLN A 1 87 ? 16.037 1.699 -2.348 1.00 84.94 87 GLN A CA 1
ATOM 709 C C . GLN A 1 87 ? 15.231 2.736 -3.144 1.00 84.94 87 GLN A C 1
ATOM 711 O O . GLN A 1 87 ? 15.597 3.032 -4.276 1.00 84.94 87 GLN A O 1
ATOM 716 N N . ILE A 1 88 ? 14.146 3.272 -2.575 1.00 87.12 88 ILE A N 1
ATOM 717 C CA . ILE A 1 88 ? 13.269 4.236 -3.246 1.00 87.12 88 ILE A CA 1
ATOM 718 C C . ILE A 1 88 ? 13.910 5.624 -3.237 1.00 87.12 88 ILE A C 1
ATOM 720 O O . ILE A 1 88 ? 14.381 6.099 -2.197 1.00 87.12 88 ILE A O 1
ATOM 724 N N . ASP A 1 89 ? 13.862 6.320 -4.373 1.00 86.00 89 ASP A N 1
ATOM 725 C CA . ASP A 1 89 ? 14.257 7.728 -4.431 1.00 86.00 89 ASP A CA 1
ATOM 726 C C . ASP A 1 89 ? 13.179 8.632 -3.816 1.00 86.00 89 ASP A C 1
ATOM 728 O O . ASP A 1 89 ? 12.251 9.106 -4.479 1.00 86.00 89 ASP A O 1
ATOM 732 N N . LEU A 1 90 ? 13.346 8.926 -2.526 1.00 84.25 90 LEU A N 1
ATOM 733 C CA . LEU A 1 90 ? 12.438 9.782 -1.760 1.00 84.25 90 LEU A CA 1
ATOM 734 C C . LEU A 1 90 ? 12.289 11.200 -2.340 1.00 84.25 90 LEU A C 1
ATOM 736 O O . LEU A 1 90 ? 11.303 11.869 -2.039 1.00 84.25 90 LEU A O 1
ATOM 740 N N . LYS A 1 91 ? 13.230 11.682 -3.167 1.00 83.44 91 LYS A N 1
ATOM 741 C CA . LYS A 1 91 ? 13.149 13.030 -3.762 1.00 83.44 91 LYS A CA 1
ATOM 742 C C . LYS A 1 91 ? 12.058 13.141 -4.821 1.00 83.44 91 LYS A C 1
ATOM 744 O O . LYS A 1 91 ? 11.538 14.231 -5.034 1.00 83.44 91 LYS A O 1
ATOM 749 N N . ASN A 1 92 ? 11.741 12.032 -5.481 1.00 82.12 92 ASN A N 1
ATOM 750 C CA . ASN A 1 92 ? 10.780 11.964 -6.580 1.00 82.12 92 ASN A CA 1
ATOM 751 C C . ASN A 1 92 ? 9.496 11.219 -6.188 1.00 82.12 92 ASN A C 1
ATOM 753 O O . ASN A 1 92 ? 8.706 10.847 -7.057 1.00 82.12 92 ASN A O 1
ATOM 757 N N . LEU A 1 93 ? 9.290 10.988 -4.889 1.00 86.00 93 LEU A N 1
ATOM 758 C CA . LEU A 1 93 ? 8.147 10.246 -4.384 1.00 86.00 93 LEU A CA 1
ATOM 759 C C . LEU A 1 93 ? 6.864 11.098 -4.474 1.00 86.00 93 LEU A C 1
ATOM 761 O O . LEU A 1 93 ? 6.848 12.221 -3.960 1.00 86.00 93 LEU A O 1
ATOM 765 N N . PRO A 1 94 ? 5.778 10.593 -5.092 1.00 85.56 94 PRO A N 1
ATOM 766 C CA . PRO A 1 94 ? 4.486 11.273 -5.080 1.00 85.56 94 PRO A CA 1
ATOM 767 C C . PRO A 1 94 ? 3.985 11.509 -3.650 1.00 85.56 94 PRO A C 1
ATOM 769 O O . PRO A 1 94 ? 4.181 10.676 -2.768 1.00 85.56 94 PRO A O 1
ATOM 772 N N . THR A 1 95 ? 3.278 12.615 -3.409 1.00 85.19 95 THR A N 1
ATOM 773 C CA . THR A 1 95 ? 2.748 12.963 -2.073 1.00 85.19 95 THR A CA 1
ATOM 774 C C . THR A 1 95 ? 1.683 11.987 -1.560 1.00 85.19 95 THR A C 1
ATOM 776 O O . THR A 1 95 ? 1.452 11.893 -0.355 1.00 85.19 95 THR A O 1
ATOM 779 N N . SER A 1 96 ? 1.046 11.258 -2.473 1.00 86.25 96 SER A N 1
ATOM 780 C CA . SER A 1 96 ? 0.097 10.165 -2.240 1.00 86.25 96 SER A CA 1
ATOM 781 C C . SER A 1 96 ? 0.761 8.866 -1.771 1.00 86.25 96 SER A C 1
ATOM 783 O O . SER A 1 96 ? 0.072 7.949 -1.315 1.00 86.25 96 SER A O 1
ATOM 785 N N . VAL A 1 97 ? 2.088 8.766 -1.881 1.00 89.38 97 VAL A N 1
ATOM 786 C CA . VAL A 1 97 ? 2.852 7.561 -1.570 1.00 89.38 97 VAL A CA 1
ATOM 787 C C . VAL A 1 97 ? 3.622 7.770 -0.270 1.00 89.38 97 VAL A C 1
ATOM 789 O O . VAL A 1 97 ? 4.319 8.766 -0.083 1.00 89.38 97 VAL A O 1
ATOM 792 N N . LYS A 1 98 ? 3.520 6.808 0.645 1.00 89.81 98 LYS A N 1
ATOM 793 C CA . LYS A 1 98 ? 4.324 6.746 1.868 1.00 89.81 98 LYS A CA 1
ATOM 794 C C . LYS A 1 98 ? 5.145 5.473 1.882 1.00 89.81 98 LYS A C 1
ATOM 796 O O . LYS A 1 98 ? 4.679 4.417 1.467 1.00 89.81 98 LYS A O 1
ATOM 801 N N . THR A 1 99 ? 6.358 5.570 2.398 1.00 89.62 99 THR A N 1
ATOM 802 C CA . THR A 1 99 ? 7.275 4.441 2.536 1.00 89.62 99 THR A CA 1
ATOM 803 C C . THR A 1 99 ? 7.617 4.250 4.001 1.00 89.62 99 THR A C 1
ATOM 805 O O . THR A 1 99 ? 7.965 5.214 4.681 1.00 89.62 99 THR A O 1
ATOM 808 N N . LEU A 1 100 ? 7.534 3.014 4.469 1.00 87.50 100 LEU A N 1
ATOM 809 C CA . LEU A 1 100 ? 7.849 2.594 5.826 1.00 87.50 100 LEU A CA 1
ATOM 810 C C . LEU A 1 100 ? 8.899 1.487 5.737 1.00 87.50 100 LEU A C 1
ATOM 812 O O . LEU A 1 100 ? 8.817 0.596 4.882 1.00 87.50 100 LEU A O 1
ATOM 816 N N . SER A 1 101 ? 9.905 1.528 6.600 1.00 82.44 101 SER A N 1
ATOM 817 C CA . SER A 1 101 ? 10.962 0.506 6.581 1.00 82.44 101 SER A CA 1
ATOM 818 C C . SER A 1 101 ? 10.506 -0.762 7.303 1.00 82.44 101 SER A C 1
ATOM 820 O O . SER A 1 101 ? 10.890 -1.873 6.932 1.00 82.44 101 SER A O 1
ATOM 822 N N . THR A 1 102 ? 9.644 -0.6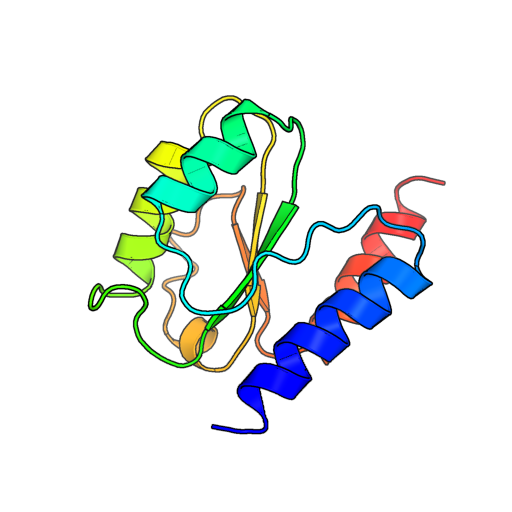13 8.312 1.00 82.06 102 THR A N 1
ATOM 823 C CA . THR A 1 102 ? 9.208 -1.698 9.195 1.00 82.06 102 THR A CA 1
ATOM 824 C C . THR A 1 102 ? 7.701 -1.685 9.470 1.00 82.06 102 THR A C 1
ATOM 826 O O . THR A 1 102 ? 7.018 -0.674 9.325 1.00 82.06 102 THR A O 1
ATOM 829 N N . LEU A 1 103 ? 7.169 -2.824 9.931 1.00 79.25 103 LEU A N 1
ATOM 830 C CA . LEU A 1 103 ? 5.784 -2.926 10.418 1.00 79.25 103 LEU A CA 1
ATOM 831 C C . LEU A 1 103 ? 5.553 -2.160 11.729 1.00 79.25 103 LEU A C 1
ATOM 833 O O . LEU A 1 103 ? 4.413 -1.846 12.059 1.00 79.25 103 LEU A O 1
ATOM 837 N N . ALA A 1 104 ? 6.609 -1.861 12.490 1.00 81.44 104 ALA A N 1
ATOM 838 C CA . ALA A 1 104 ? 6.489 -1.046 13.695 1.00 81.44 104 ALA A CA 1
ATOM 839 C C . ALA A 1 104 ? 6.055 0.387 13.342 1.00 81.44 104 ALA A C 1
ATOM 841 O O . ALA A 1 104 ? 5.112 0.906 13.937 1.00 81.44 104 ALA A O 1
ATOM 842 N N . GLU A 1 105 ? 6.651 0.967 12.297 1.00 82.31 105 GLU A N 1
ATOM 843 C CA . GLU A 1 105 ? 6.300 2.303 11.796 1.00 82.31 105 GLU A CA 1
ATOM 844 C C . GLU A 1 105 ? 4.850 2.384 11.290 1.00 82.31 105 GLU A C 1
ATOM 846 O O . GLU A 1 105 ? 4.219 3.436 11.385 1.00 82.31 105 GLU A O 1
ATOM 851 N N . LEU A 1 106 ? 4.277 1.272 10.805 1.00 82.94 106 LEU A N 1
ATOM 852 C CA . LEU A 1 106 ? 2.860 1.220 10.429 1.00 82.94 106 LEU A CA 1
ATOM 853 C C . LEU A 1 106 ? 1.957 1.530 11.630 1.00 82.94 106 LEU A C 1
ATOM 855 O O . LEU A 1 106 ? 1.015 2.309 11.503 1.00 82.94 106 LEU A O 1
ATOM 859 N N . ASN A 1 107 ? 2.258 0.971 12.804 1.00 79.62 107 ASN A N 1
ATOM 860 C CA . ASN A 1 107 ? 1.473 1.226 14.013 1.00 79.62 107 ASN A CA 1
ATOM 861 C C . ASN A 1 107 ? 1.572 2.686 14.463 1.00 79.62 107 ASN A C 1
ATOM 863 O O . ASN A 1 107 ? 0.566 3.281 14.852 1.00 79.62 107 ASN A O 1
ATOM 867 N N . GLU A 1 108 ? 2.760 3.281 14.372 1.00 82.75 108 GLU A N 1
ATOM 868 C CA . GLU A 1 108 ? 2.967 4.695 14.694 1.00 82.75 108 GLU A CA 1
ATOM 869 C C . GLU A 1 108 ? 2.194 5.613 13.740 1.00 82.75 108 GLU A C 1
ATOM 871 O O . GLU A 1 108 ? 1.579 6.593 14.178 1.00 82.75 108 GLU A O 1
ATOM 876 N N . LEU A 1 109 ? 2.174 5.273 12.448 1.00 81.19 109 LEU A N 1
ATOM 877 C CA . LEU A 1 109 ? 1.439 6.010 11.426 1.00 81.19 109 LEU A CA 1
ATOM 878 C C . LEU A 1 109 ? -0.077 5.920 11.643 1.00 81.19 109 LEU A C 1
ATOM 880 O O . LEU A 1 109 ? -0.766 6.941 11.595 1.00 81.19 109 LEU A O 1
ATOM 884 N N . ILE A 1 110 ? -0.592 4.721 11.931 1.00 80.19 110 ILE A N 1
ATOM 885 C CA . ILE A 1 110 ? -2.012 4.501 12.240 1.00 80.19 110 ILE A CA 1
ATOM 886 C C . ILE A 1 110 ? -2.418 5.283 13.500 1.00 80.19 110 ILE A C 1
ATOM 888 O O . ILE A 1 110 ? -3.463 5.941 13.516 1.00 80.19 110 ILE A O 1
ATOM 892 N N . ALA A 1 111 ? -1.584 5.266 14.544 1.00 77.81 111 ALA A N 1
ATOM 893 C CA . ALA A 1 111 ? -1.840 6.001 15.781 1.00 77.81 111 ALA A CA 1
ATOM 894 C C . ALA A 1 111 ? -1.907 7.522 15.552 1.00 77.81 111 ALA A C 1
ATOM 896 O O . ALA A 1 111 ? -2.806 8.183 16.076 1.00 77.81 111 ALA A O 1
ATOM 897 N N . HIS A 1 112 ? -1.013 8.078 14.727 1.00 74.00 112 HIS A N 1
ATOM 898 C CA . HIS A 1 112 ? -1.063 9.493 14.346 1.00 74.00 112 HIS A CA 1
ATOM 899 C C . HIS A 1 112 ? -2.324 9.836 13.551 1.00 74.00 112 HIS A C 1
ATOM 901 O O . HIS A 1 112 ? -2.956 10.856 13.824 1.00 74.00 112 HIS A O 1
ATOM 907 N N . HIS A 1 113 ? -2.732 8.977 12.612 1.00 69.00 113 HIS A N 1
ATOM 908 C CA . HIS A 1 113 ? -3.914 9.223 11.786 1.00 69.00 113 HIS A CA 1
ATOM 909 C C . HIS A 1 113 ? -5.202 9.296 12.627 1.00 69.00 113 HIS A C 1
ATOM 911 O O . HIS A 1 113 ? -6.030 10.184 12.428 1.00 69.00 113 HIS A O 1
ATOM 917 N N . LYS A 1 114 ? -5.340 8.441 13.649 1.00 63.00 114 LYS A N 1
ATOM 918 C CA . LYS A 1 114 ? -6.472 8.500 14.591 1.00 63.00 114 LYS A CA 1
ATOM 919 C C . LYS A 1 114 ? -6.521 9.781 15.423 1.00 63.00 114 LYS A C 1
ATOM 921 O O . LYS A 1 114 ? -7.610 10.287 15.678 1.00 63.00 114 LYS A O 1
ATOM 926 N N . ASN A 1 115 ? -5.370 10.305 15.841 1.00 57.59 115 ASN A N 1
ATOM 927 C CA . ASN A 1 115 ? -5.309 11.495 16.694 1.00 57.59 115 ASN A CA 1
ATOM 928 C C . ASN A 1 115 ? -5.605 12.799 15.938 1.00 57.59 115 ASN A C 1
ATOM 930 O O . ASN A 1 115 ? -5.998 13.773 16.566 1.00 57.59 115 ASN A O 1
ATOM 934 N N . SER A 1 116 ? -5.455 12.824 14.610 1.00 51.47 116 SER A N 1
ATOM 935 C CA . SER A 1 116 ? -5.834 13.973 13.770 1.00 51.47 116 SER A CA 1
ATOM 936 C C . SER A 1 116 ? -7.309 13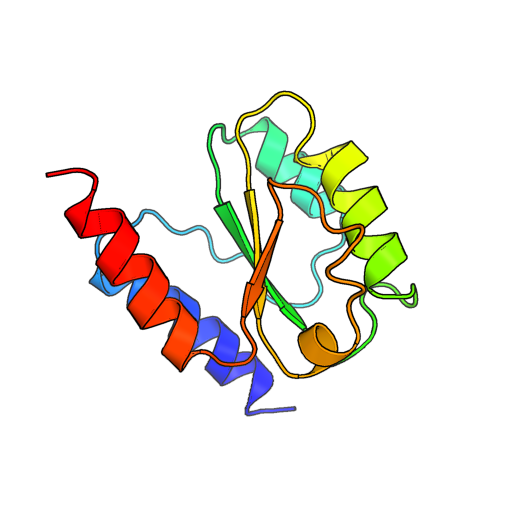.985 13.354 1.00 51.47 116 SER A C 1
ATOM 938 O O . SER A 1 116 ? -7.771 14.985 12.815 1.00 51.47 116 SER A O 1
ATOM 940 N N . THR A 1 117 ? -8.040 12.891 13.591 1.00 46.59 117 THR A N 1
ATOM 941 C CA . THR A 1 117 ? -9.459 12.743 13.213 1.00 46.59 117 THR A CA 1
ATOM 942 C C . THR A 1 117 ? -10.399 12.803 14.430 1.00 46.59 117 THR A C 1
ATOM 944 O O . THR A 1 117 ? -11.570 12.437 14.327 1.00 46.59 117 THR A O 1
ATOM 947 N N . LYS A 1 118 ? -9.889 13.230 15.592 1.00 38.47 118 LYS A N 1
ATOM 948 C CA . LYS A 1 118 ? -10.641 13.415 16.839 1.00 38.47 118 LYS A CA 1
ATOM 949 C C . LYS A 1 118 ? -10.728 14.880 17.233 1.00 38.47 118 LYS A C 1
ATOM 951 O O . LYS A 1 118 ? -9.732 15.600 17.015 1.00 38.47 118 LYS A O 1
#

Foldseek 3Di:
DVVQQVLLVVLVVLCVVVVHDDDRPDPLQDLVNLLVVLVVDALEEAEDEDDDARPPDQPQVVQVCNCVRRVPPGNYAYEYEACSLVVYDPVPHDPRYHYYHHSVVSNVVSVVVVVVVD

Secondary structure (DSSP, 8-state):
--HHHHHHHHHHHHHHHTT-------SS--HHHHHHHHHH-SS-EEEEE-SS-GGGS-HHHHHHHHIIIIITTS--EEEEESGGGGGS-GGG--TTEEEESSHHHHHHHHHHHHHH--

Radius of gyration: 13.72 Å; chains: 1; bounding box: 31×31×30 Å

Sequence (118 aa):
NEEHEIGHLYANYELLKQGYDTLYLGNNIPLKGLKHVQQQHHDTVFISYITMDPEGMHIDDYIKTFDKEIVQNNGNALWLIGQKTSQIDLKNLPTSVKTLSTLAELNELIAHHKNSTK

pLDDT: mean 81.24, std 10.47, range [38.47, 91.56]